Protein AF-A0A1H9PQZ4-F1 (afdb_monomer)

Organism: NCBI:txid137733

Radius of gyration: 14.87 Å; Cα contacts (8 Å, |Δi|>4): 59; chains: 1; bounding box: 42×36×32 Å

Solvent-accessible surface area (backbone atoms only — not comparable to full-atom values): 4622 Å² total; per-residue (Å²): 90,71,48,99,87,70,51,74,53,86,82,46,71,46,78,48,66,44,84,87,82,63,50,74,48,78,43,82,43,93,65,78,42,44,69,48,52,56,51,51,51,53,51,50,35,58,78,68,72,49,84,76,93,73,84,90,74,76,85,43,72,46,79,38,82,84,78,80,130

Secondary structure (DSSP, 8-state):
-B-TTS-B---EEEEEE-TTT--EEEEEES--SHHHHHHHHHHHHHHTTS--S-----S-TTT------

Structure (mmCIF, N/CA/C/O backbone):
data_AF-A0A1H9PQZ4-F1
#
_entry.id   AF-A0A1H9PQZ4-F1
#
loop_
_atom_site.group_PDB
_atom_site.id
_atom_site.type_symbol
_atom_site.label_atom_id
_atom_site.label_alt_id
_atom_site.label_comp_id
_atom_site.label_asym_id
_atom_site.label_entity_id
_atom_site.label_seq_id
_atom_site.pdbx_PDB_ins_code
_atom_site.Cartn_x
_atom_site.Cartn_y
_atom_site.Cartn_z
_atom_site.occupancy
_atom_site.B_iso_or_equiv
_atom_site.auth_seq_id
_atom_site.auth_comp_id
_atom_site.auth_asym_id
_atom_site.auth_atom_id
_atom_site.pdbx_PDB_model_num
ATOM 1 N N . MET A 1 1 ? -15.313 6.514 8.876 1.00 85.06 1 MET A N 1
ATOM 2 C CA . MET A 1 1 ? -16.613 5.888 8.538 1.00 85.06 1 MET A CA 1
ATOM 3 C C . MET A 1 1 ? -17.587 6.185 9.664 1.00 85.06 1 MET A C 1
ATOM 5 O O . MET A 1 1 ? -17.139 6.215 10.801 1.00 85.06 1 MET A O 1
ATOM 9 N N . THR A 1 2 ? -18.866 6.425 9.377 1.00 92.69 2 THR A N 1
ATOM 10 C CA . THR A 1 2 ? -19.869 6.703 10.418 1.00 92.69 2 THR A CA 1
ATOM 11 C C . THR A 1 2 ? -20.928 5.611 10.412 1.00 92.69 2 THR A C 1
ATOM 13 O O . THR A 1 2 ? -21.468 5.282 9.358 1.00 92.69 2 THR A O 1
ATOM 16 N N . LEU A 1 3 ? -21.177 5.020 11.576 1.00 92.88 3 LEU A N 1
ATOM 17 C CA . LEU A 1 3 ? -22.200 4.001 11.781 1.00 92.88 3 LEU A CA 1
ATOM 18 C C . LEU A 1 3 ? -23.594 4.644 11.883 1.00 92.88 3 LEU A C 1
ATOM 20 O O . LEU A 1 3 ? -23.728 5.840 12.139 1.00 92.88 3 LEU A O 1
ATOM 24 N N . LYS A 1 4 ? -24.656 3.846 11.711 1.00 93.44 4 LYS A N 1
ATOM 25 C CA . LYS A 1 4 ? -26.054 4.3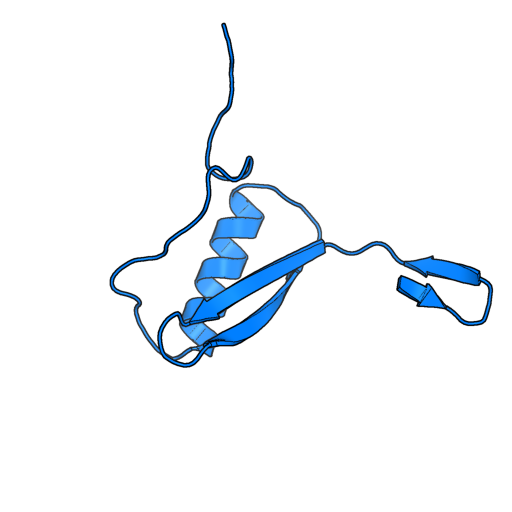26 11.782 1.00 93.44 4 LYS A CA 1
ATOM 26 C C . LYS A 1 4 ? -26.425 4.935 13.143 1.00 93.44 4 LYS A C 1
ATOM 28 O O . LYS A 1 4 ? -27.336 5.747 13.212 1.00 93.44 4 LYS A O 1
ATOM 33 N N . ASN A 1 5 ? -25.713 4.553 14.201 1.00 95.12 5 ASN A N 1
ATOM 34 C CA . ASN A 1 5 ? -25.847 5.096 15.556 1.00 95.12 5 ASN A CA 1
ATOM 35 C C . ASN A 1 5 ? -25.076 6.423 15.763 1.00 95.12 5 ASN A C 1
ATOM 37 O O . ASN A 1 5 ? -25.080 6.954 16.867 1.00 95.12 5 ASN A O 1
ATOM 41 N N . GLY A 1 6 ? -24.399 6.946 14.733 1.00 94.00 6 GLY A N 1
ATOM 42 C CA . GLY A 1 6 ? -23.614 8.183 14.794 1.00 94.00 6 GLY A CA 1
ATOM 43 C C . GLY A 1 6 ? -22.146 8.005 15.202 1.00 94.00 6 GLY A C 1
ATOM 44 O O . GLY A 1 6 ? -21.384 8.972 15.160 1.00 94.00 6 GLY A O 1
ATOM 45 N N . GLU A 1 7 ? -21.710 6.791 15.544 1.00 95.38 7 GLU A N 1
ATOM 46 C CA . GLU A 1 7 ? -20.331 6.522 15.954 1.00 95.38 7 GLU A CA 1
ATOM 47 C C . GLU A 1 7 ? -19.354 6.661 14.777 1.00 95.38 7 GLU A C 1
ATOM 49 O O . GLU A 1 7 ? -19.602 6.174 13.669 1.00 95.38 7 GLU A O 1
ATOM 54 N N . LYS A 1 8 ? -18.221 7.335 15.009 1.00 93.62 8 LYS A N 1
ATOM 55 C CA . LYS A 1 8 ? -17.174 7.539 14.003 1.00 93.62 8 LYS A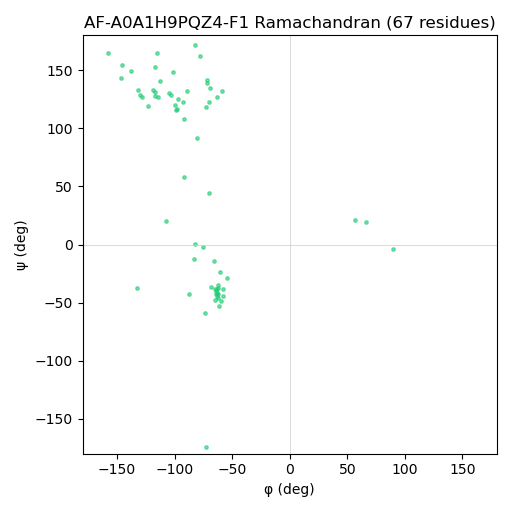 CA 1
ATOM 56 C C . LYS A 1 8 ? -16.047 6.534 14.205 1.00 93.62 8 LYS A C 1
ATOM 58 O O . LYS A 1 8 ? -15.305 6.620 15.174 1.00 93.62 8 LYS A O 1
ATOM 63 N N . ILE A 1 9 ? -15.859 5.660 13.224 1.00 90.56 9 ILE A N 1
ATOM 64 C CA . ILE A 1 9 ? -14.721 4.746 13.162 1.00 90.56 9 ILE A CA 1
ATOM 65 C C . ILE A 1 9 ? -13.606 5.400 12.347 1.00 90.56 9 ILE A C 1
ATOM 67 O O . ILE A 1 9 ? -13.795 5.752 11.171 1.00 90.56 9 ILE A O 1
ATOM 71 N N . THR A 1 10 ? -12.440 5.539 12.970 1.00 89.88 10 THR A N 1
ATOM 72 C CA . THR A 1 10 ? -11.193 5.954 12.332 1.00 89.88 10 THR A CA 1
ATOM 73 C C . THR A 1 10 ? -10.304 4.738 12.118 1.00 89.88 10 THR A C 1
ATOM 75 O O . THR A 1 10 ? -10.044 3.953 13.023 1.00 89.88 10 THR A O 1
ATOM 78 N N . PHE A 1 11 ? -9.837 4.573 10.889 1.00 90.25 11 PHE A N 1
ATOM 79 C CA . PHE A 1 11 ? -8.870 3.548 10.534 1.00 90.25 11 PHE A CA 1
ATOM 80 C C . PHE A 1 11 ? -7.963 4.091 9.442 1.00 90.25 11 PHE A C 1
ATOM 82 O O . PHE A 1 11 ? -8.342 4.991 8.687 1.00 90.25 11 PHE A O 1
ATOM 89 N N . ASN A 1 12 ? -6.759 3.541 9.367 1.00 91.75 12 ASN A N 1
ATOM 90 C CA . ASN A 1 12 ? -5.819 3.880 8.319 1.00 91.75 12 ASN A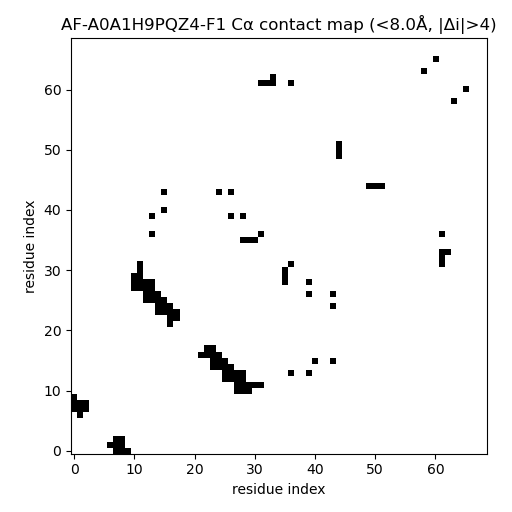 CA 1
ATOM 91 C C . ASN A 1 12 ? -5.827 2.780 7.257 1.00 91.75 12 ASN A C 1
ATOM 93 O O . ASN A 1 12 ? -6.045 1.603 7.557 1.00 91.75 12 ASN A O 1
ATOM 97 N N . VAL A 1 13 ? -5.575 3.174 6.013 1.00 93.56 13 VAL A N 1
ATOM 98 C CA . VAL A 1 13 ? -5.556 2.266 4.868 1.00 93.56 13 VAL A CA 1
ATOM 99 C C . VAL A 1 13 ? -4.294 2.517 4.062 1.00 93.56 13 VAL A C 1
ATOM 101 O O . VAL A 1 13 ? -3.952 3.660 3.763 1.00 93.56 13 VAL A O 1
ATOM 104 N N . TYR A 1 14 ? -3.610 1.437 3.714 1.00 94.06 14 TYR A N 1
ATOM 105 C CA . TYR A 1 14 ? -2.556 1.415 2.718 1.00 94.06 14 TYR A CA 1
ATOM 106 C C . TYR A 1 14 ? -3.210 1.135 1.381 1.00 94.06 14 TYR A C 1
ATOM 108 O O . TYR A 1 14 ? -4.012 0.209 1.264 1.00 94.06 14 TYR A O 1
ATOM 116 N N . TRP A 1 15 ? -2.846 1.925 0.384 1.00 93.88 15 TRP A N 1
ATOM 117 C CA . TRP A 1 15 ? -3.388 1.827 -0.955 1.00 93.88 15 TRP A CA 1
ATOM 118 C C . TRP A 1 15 ? -2.250 1.606 -1.944 1.00 93.88 15 TRP A C 1
ATOM 120 O O . TRP A 1 15 ? -1.364 2.448 -2.077 1.00 93.88 15 TRP A O 1
ATOM 130 N N . ALA A 1 16 ? -2.288 0.477 -2.648 1.00 94.00 16 ALA A N 1
ATOM 131 C CA . ALA A 1 16 ? -1.426 0.213 -3.790 1.00 94.00 16 ALA A CA 1
ATOM 132 C C . ALA A 1 16 ? -2.255 0.164 -5.072 1.00 94.00 16 ALA A C 1
ATOM 134 O O . ALA A 1 16 ? -3.358 -0.380 -5.095 1.00 94.00 16 ALA A O 1
ATOM 135 N N . THR A 1 17 ? -1.700 0.719 -6.148 1.00 94.50 17 THR A N 1
ATOM 136 C CA . THR A 1 17 ? -2.316 0.686 -7.476 1.00 94.50 17 THR A CA 1
ATOM 137 C C . THR A 1 17 ? -1.324 0.164 -8.497 1.00 94.50 17 THR A C 1
ATOM 139 O O . THR A 1 17 ? -0.232 0.715 -8.643 1.00 94.50 17 THR A O 1
ATOM 142 N N . LEU A 1 18 ? -1.717 -0.861 -9.252 1.00 92.88 18 LEU A N 1
ATOM 143 C CA . LEU A 1 18 ? -0.985 -1.255 -10.450 1.00 92.88 18 LEU A CA 1
ATOM 144 C C . LEU A 1 18 ? -1.236 -0.222 -11.549 1.00 92.88 18 LEU A C 1
ATOM 146 O O . LEU A 1 18 ? -2.366 -0.024 -11.984 1.00 92.88 18 LEU A O 1
ATOM 150 N N . SER A 1 19 ? -0.184 0.445 -12.012 1.00 91.00 19 SER A N 1
ATOM 151 C CA . SER A 1 19 ? -0.301 1.558 -12.962 1.00 91.00 19 SER A CA 1
ATOM 152 C C . SER A 1 19 ? -0.909 1.157 -14.310 1.00 91.00 19 SER A C 1
ATOM 154 O O . SER A 1 19 ? -1.651 1.951 -14.882 1.00 91.00 19 SER A O 1
ATOM 156 N N . TYR A 1 20 ? -0.625 -0.058 -14.793 1.00 91.31 20 TYR A N 1
ATOM 157 C CA . TYR A 1 20 ? -1.140 -0.565 -16.068 1.00 91.31 20 TYR A CA 1
ATOM 158 C C . TYR A 1 20 ? -2.628 -0.931 -15.991 1.00 91.31 20 TYR A C 1
ATOM 160 O O . TYR A 1 20 ? -3.440 -0.357 -16.706 1.00 91.31 20 TYR A O 1
ATOM 168 N N . SER A 1 21 ? -2.999 -1.850 -15.094 1.00 93.12 21 SER A N 1
ATOM 169 C CA . SER A 1 21 ? -4.375 -2.360 -14.989 1.00 93.12 21 SER A CA 1
ATOM 170 C C . SER A 1 21 ? -5.307 -1.478 -14.160 1.00 93.12 21 SER A C 1
ATOM 172 O O . SER A 1 21 ? -6.509 -1.718 -14.144 1.00 93.12 21 SER A O 1
ATOM 174 N N . ARG A 1 22 ? -4.760 -0.502 -13.422 1.00 94.25 22 ARG A N 1
ATOM 175 C CA . ARG A 1 22 ? -5.467 0.268 -12.383 1.00 94.25 22 ARG A CA 1
ATOM 176 C C . ARG A 1 22 ? -6.078 -0.597 -11.284 1.00 94.25 22 ARG A C 1
ATOM 178 O O . ARG A 1 22 ? -6.942 -0.140 -10.549 1.00 94.25 22 ARG A O 1
ATOM 185 N N . TYR A 1 23 ? -5.586 -1.823 -11.120 1.00 94.12 23 TYR A N 1
ATOM 186 C CA . TYR A 1 23 ? -5.997 -2.671 -10.014 1.00 94.12 23 TYR A CA 1
ATOM 187 C C . TYR A 1 23 ? -5.587 -2.036 -8.682 1.00 94.12 23 TYR A C 1
ATOM 189 O O . TYR A 1 23 ? -4.414 -1.695 -8.492 1.00 94.12 23 TYR A O 1
ATOM 197 N N . HIS A 1 24 ? -6.552 -1.893 -7.777 1.00 95.19 24 H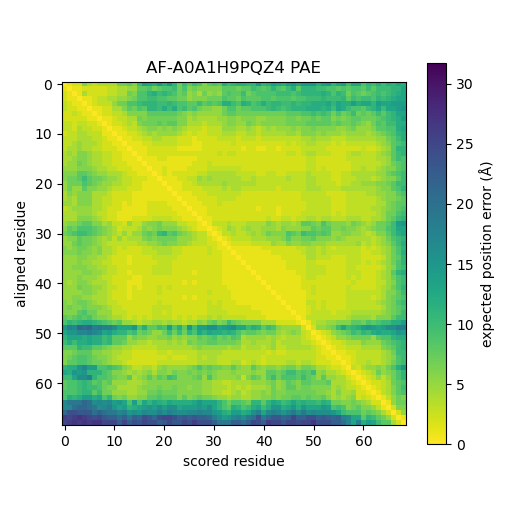IS A N 1
ATOM 198 C CA . HIS A 1 24 ? -6.360 -1.311 -6.457 1.00 95.19 24 HIS A CA 1
ATOM 199 C C . HIS A 1 24 ? -6.361 -2.400 -5.389 1.00 95.19 24 HIS A C 1
ATOM 201 O O . HIS A 1 24 ? -7.276 -3.216 -5.321 1.00 95.19 24 HIS A O 1
ATOM 207 N N . LEU A 1 25 ? -5.355 -2.363 -4.522 1.00 94.94 25 LEU A N 1
ATOM 208 C CA . LEU A 1 25 ? -5.270 -3.200 -3.337 1.00 94.94 25 LEU A CA 1
ATOM 209 C C . LEU A 1 25 ? -5.275 -2.311 -2.096 1.00 94.94 25 LEU A C 1
ATOM 211 O O . LEU A 1 25 ? -4.508 -1.346 -2.010 1.00 94.94 25 LEU A O 1
ATOM 215 N N . PHE A 1 26 ? -6.121 -2.666 -1.132 1.00 95.31 26 PHE A N 1
ATOM 216 C CA . PHE A 1 26 ? -6.273 -1.949 0.128 1.00 95.31 26 PHE A CA 1
ATOM 217 C C . PHE A 1 26 ? -5.914 -2.861 1.298 1.00 95.31 26 PHE A C 1
ATOM 219 O O . PHE A 1 26 ? -6.373 -3.998 1.364 1.00 95.31 26 PHE A O 1
ATOM 226 N N . ILE A 1 27 ? -5.099 -2.361 2.227 1.00 94.69 27 ILE A N 1
ATOM 227 C CA . ILE A 1 27 ? -4.680 -3.095 3.429 1.00 94.69 27 ILE A CA 1
ATOM 228 C C . ILE A 1 27 ? -4.900 -2.197 4.645 1.00 94.69 27 ILE A C 1
ATOM 230 O O . ILE A 1 27 ? -4.439 -1.057 4.670 1.00 94.69 27 ILE A O 1
ATOM 234 N N . TYR A 1 28 ? -5.592 -2.702 5.664 1.00 93.69 28 TYR A N 1
ATOM 235 C CA . TYR A 1 28 ? -5.790 -1.969 6.915 1.00 93.69 28 TYR A CA 1
ATOM 236 C C . TYR A 1 28 ? -4.498 -1.889 7.735 1.00 93.69 28 TYR A C 1
ATOM 238 O O . TYR A 1 28 ? -3.739 -2.857 7.832 1.00 93.69 28 TYR A O 1
ATOM 246 N N . LEU A 1 29 ? -4.270 -0.735 8.364 1.00 91.06 29 LEU A N 1
ATOM 247 C CA . LEU A 1 29 ? -3.130 -0.501 9.251 1.00 91.06 29 LEU A CA 1
ATOM 248 C C . LEU A 1 29 ? -3.515 0.260 10.513 1.00 91.06 29 LEU A C 1
ATOM 250 O O . LEU A 1 29 ? -4.406 1.110 10.518 1.00 91.06 29 LEU A O 1
ATOM 254 N N . ASN A 1 30 ? -2.774 -0.036 11.578 1.00 85.31 30 ASN A N 1
ATOM 255 C CA . ASN A 1 30 ? -2.957 0.583 12.885 1.00 85.31 30 ASN A CA 1
ATOM 256 C C . ASN A 1 30 ? -2.145 1.885 12.992 1.00 85.31 30 ASN A C 1
ATOM 258 O O . ASN A 1 30 ? -2.673 2.895 13.449 1.00 85.31 30 ASN A O 1
ATOM 262 N N . GLY A 1 31 ? -0.893 1.895 12.514 1.00 86.94 31 GLY A N 1
ATOM 263 C CA . GLY A 1 31 ? 0.009 3.055 12.537 1.00 86.94 31 GLY A CA 1
ATOM 264 C C . GLY A 1 31 ? 0.367 3.577 11.143 1.00 86.94 31 GLY A C 1
ATOM 265 O O . GLY A 1 31 ? 0.161 2.889 10.154 1.00 86.94 31 GLY A O 1
ATOM 266 N N . LYS A 1 32 ? 0.914 4.797 11.051 1.00 85.31 32 LYS A N 1
ATOM 267 C CA . LYS A 1 32 ? 1.336 5.442 9.784 1.00 85.31 32 LYS A CA 1
ATOM 268 C C . LYS A 1 32 ? 2.861 5.507 9.615 1.00 85.31 32 LYS A C 1
ATOM 270 O O . LYS A 1 32 ? 3.368 6.355 8.884 1.00 85.31 32 LYS A O 1
ATOM 275 N N . GLY A 1 33 ? 3.601 4.670 10.341 1.00 89.06 33 GLY A N 1
ATOM 276 C CA . GLY A 1 33 ? 5.060 4.720 10.365 1.00 89.06 33 GLY A CA 1
ATOM 277 C C . GLY A 1 33 ? 5.717 4.003 9.185 1.00 89.06 33 GLY A C 1
ATOM 278 O O . GLY A 1 33 ? 5.084 3.250 8.443 1.00 89.06 33 GLY A O 1
ATOM 279 N N . GLN A 1 34 ? 7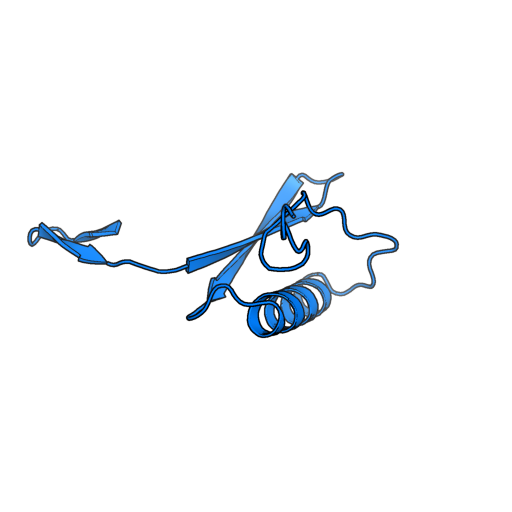.036 4.162 9.066 1.00 90.69 34 GLN A N 1
ATOM 280 C CA . GLN A 1 34 ? 7.843 3.467 8.058 1.00 90.69 34 GLN A CA 1
ATOM 281 C C . GLN A 1 34 ? 7.730 1.936 8.169 1.00 90.69 34 GLN A C 1
ATOM 283 O O . GLN A 1 34 ? 7.664 1.237 7.159 1.00 90.69 34 GLN A O 1
ATOM 288 N N . LYS A 1 35 ? 7.667 1.395 9.395 1.00 91.25 35 LYS A N 1
ATOM 289 C CA . LYS A 1 35 ? 7.527 -0.054 9.626 1.00 91.25 35 LYS A CA 1
ATOM 290 C C . LYS A 1 35 ? 6.204 -0.595 9.080 1.00 91.25 35 LYS A C 1
ATOM 292 O O . LYS A 1 35 ? 6.204 -1.626 8.408 1.00 91.25 35 LYS A O 1
ATOM 297 N N . ASP A 1 36 ? 5.101 0.117 9.316 1.00 91.94 36 ASP A N 1
ATOM 298 C CA . ASP A 1 36 ? 3.786 -0.242 8.776 1.00 91.94 36 ASP A CA 1
ATOM 299 C C . ASP A 1 36 ? 3.792 -0.187 7.246 1.00 91.94 36 ASP A C 1
ATOM 301 O O . ASP A 1 36 ? 3.292 -1.106 6.594 1.00 91.94 36 ASP A O 1
ATOM 305 N N . PHE A 1 37 ? 4.430 0.836 6.667 1.00 92.12 37 PHE A N 1
ATOM 306 C CA . PHE A 1 37 ? 4.582 0.968 5.220 1.00 92.12 37 PHE A CA 1
ATOM 307 C C . PHE A 1 37 ? 5.339 -0.217 4.601 1.00 92.12 37 PHE A C 1
ATOM 309 O O . PHE A 1 37 ? 4.863 -0.816 3.632 1.00 92.12 37 PHE A O 1
ATOM 316 N N . MET A 1 38 ? 6.484 -0.605 5.172 1.00 92.50 38 MET A N 1
ATOM 317 C CA . MET A 1 38 ? 7.279 -1.737 4.677 1.00 92.50 38 MET A CA 1
ATOM 318 C C . MET A 1 38 ? 6.518 -3.062 4.800 1.00 92.50 38 MET A C 1
ATOM 320 O O . MET A 1 38 ? 6.540 -3.885 3.878 1.00 92.50 38 MET A O 1
ATOM 324 N N . ARG A 1 39 ? 5.793 -3.255 5.911 1.00 93.62 39 ARG A N 1
ATOM 325 C CA . ARG A 1 39 ? 4.949 -4.436 6.126 1.00 93.62 39 ARG A CA 1
ATOM 326 C C . ARG A 1 39 ? 3.846 -4.523 5.074 1.00 93.62 39 ARG A C 1
ATOM 328 O O . ARG A 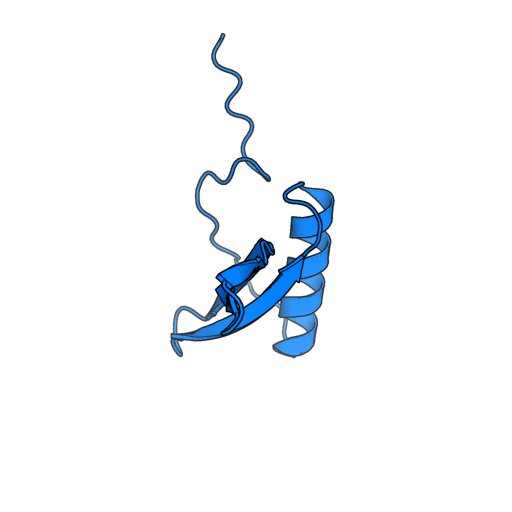1 39 ? 3.730 -5.550 4.409 1.00 93.62 39 ARG A O 1
ATOM 335 N N . CYS A 1 40 ? 3.074 -3.452 4.894 1.00 94.19 40 CYS A N 1
ATOM 336 C CA . CYS A 1 40 ? 1.959 -3.425 3.947 1.00 94.19 40 CYS A CA 1
ATOM 337 C C . CYS A 1 40 ? 2.441 -3.565 2.502 1.00 94.19 40 CYS A C 1
ATOM 339 O O . CYS A 1 40 ? 1.840 -4.306 1.735 1.00 94.19 40 CYS A O 1
ATOM 341 N N . THR A 1 41 ? 3.571 -2.949 2.150 1.00 93.25 41 THR A N 1
ATOM 342 C CA . THR A 1 41 ? 4.183 -3.111 0.822 1.00 93.25 41 THR A CA 1
ATOM 343 C C . THR A 1 41 ? 4.593 -4.563 0.570 1.00 93.25 41 THR A C 1
ATOM 345 O O . THR A 1 41 ? 4.325 -5.106 -0.498 1.00 93.25 41 THR A O 1
ATOM 348 N N . THR A 1 42 ? 5.184 -5.234 1.563 1.00 93.19 42 THR A N 1
ATOM 349 C CA . THR A 1 42 ? 5.548 -6.656 1.445 1.00 93.19 42 THR A CA 1
ATOM 350 C C . THR A 1 42 ? 4.314 -7.542 1.278 1.00 93.19 42 THR A C 1
ATOM 352 O O . THR A 1 42 ? 4.319 -8.450 0.450 1.00 93.19 42 THR A O 1
ATOM 355 N N . MET A 1 43 ? 3.250 -7.278 2.042 1.00 93.81 43 MET A N 1
ATOM 356 C CA . MET A 1 43 ? 1.976 -7.987 1.897 1.00 93.81 43 MET A CA 1
ATOM 357 C C . MET A 1 43 ? 1.375 -7.756 0.509 1.00 93.81 43 MET A C 1
ATOM 359 O O . MET A 1 43 ? 1.022 -8.718 -0.158 1.00 93.81 43 MET A O 1
ATOM 363 N N . ALA A 1 44 ? 1.357 -6.511 0.030 1.00 94.44 44 ALA A N 1
ATOM 364 C CA . ALA A 1 44 ? 0.841 -6.175 -1.290 1.00 94.44 44 ALA A CA 1
ATOM 365 C C . ALA A 1 44 ? 1.575 -6.922 -2.411 1.00 94.44 44 ALA A C 1
ATOM 367 O O . ALA A 1 44 ? 0.940 -7.482 -3.294 1.00 94.44 44 ALA A O 1
ATOM 368 N N . LEU A 1 45 ? 2.907 -6.988 -2.358 1.00 93.31 45 LEU A N 1
ATOM 369 C CA . LEU A 1 45 ? 3.696 -7.736 -3.340 1.00 93.31 45 LEU A CA 1
ATOM 370 C C . LEU A 1 45 ? 3.399 -9.243 -3.317 1.00 93.31 45 LEU A C 1
ATOM 372 O O . LEU A 1 45 ? 3.348 -9.867 -4.376 1.00 93.31 45 LEU A O 1
ATOM 376 N N . LYS A 1 46 ? 3.184 -9.820 -2.126 1.00 93.06 46 LYS A N 1
ATOM 377 C CA . LYS A 1 46 ? 2.794 -11.230 -1.980 1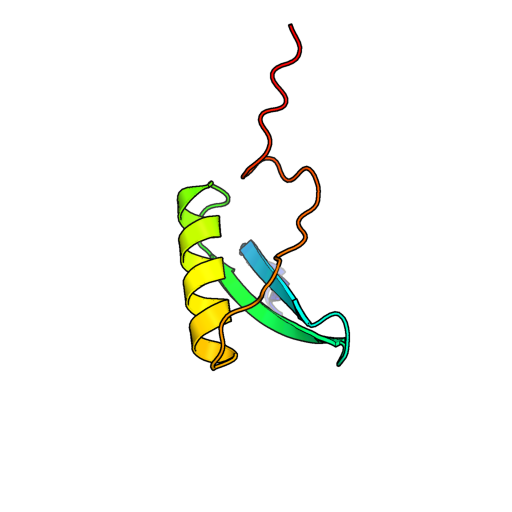.00 93.06 46 LYS A CA 1
ATOM 378 C C . LYS A 1 46 ? 1.416 -11.499 -2.586 1.00 93.06 46 LYS A C 1
ATOM 380 O O . LYS A 1 46 ? 1.293 -12.435 -3.365 1.00 93.06 46 LYS A O 1
ATOM 385 N N . GLU A 1 47 ? 0.427 -10.659 -2.282 1.00 92.31 47 GLU A N 1
ATOM 386 C CA . GLU A 1 47 ? -0.938 -10.769 -2.824 1.00 92.31 47 GLU A CA 1
ATOM 387 C C . GLU A 1 47 ? -0.974 -10.606 -4.348 1.00 92.31 47 GLU A C 1
ATOM 389 O O . GLU A 1 47 ? -1.697 -11.309 -5.046 1.00 92.31 47 GLU A O 1
ATOM 394 N N . LEU A 1 48 ? -0.146 -9.713 -4.895 1.00 90.69 48 LEU A N 1
ATOM 395 C CA . LEU A 1 48 ? -0.027 -9.509 -6.341 1.00 90.69 48 LEU A CA 1
ATOM 396 C C . LEU A 1 48 ? 0.760 -10.633 -7.045 1.00 90.69 48 LEU A C 1
ATOM 398 O O . LEU A 1 48 ? 0.915 -10.590 -8.265 1.00 90.69 48 LEU A O 1
ATOM 402 N N . GLY A 1 49 ? 1.273 -11.619 -6.298 1.00 86.81 49 GLY A N 1
ATOM 403 C CA . GLY A 1 49 ? 1.938 -12.807 -6.834 1.00 86.81 49 GLY A CA 1
ATOM 404 C C . GLY A 1 49 ? 3.256 -12.525 -7.557 1.00 86.81 49 GLY A C 1
ATOM 405 O O . GLY A 1 49 ? 3.699 -13.338 -8.365 1.00 86.81 49 GLY A O 1
ATOM 406 N N . GLY A 1 50 ? 3.890 -11.373 -7.318 1.00 78.25 50 GLY A N 1
ATOM 407 C CA . GLY A 1 50 ? 4.990 -10.933 -8.165 1.00 78.25 50 GLY A CA 1
ATOM 408 C C . GLY A 1 50 ? 5.940 -9.932 -7.530 1.00 78.25 50 GLY A C 1
ATOM 409 O O . GLY A 1 50 ? 5.672 -9.289 -6.517 1.00 78.25 50 GLY A O 1
ATOM 410 N N . LYS A 1 51 ? 7.091 -9.779 -8.184 1.00 78.00 51 LYS A N 1
ATOM 411 C CA . LYS A 1 51 ? 8.089 -8.765 -7.853 1.00 78.00 51 LYS A CA 1
ATOM 412 C C . LYS A 1 51 ? 7.911 -7.573 -8.785 1.00 78.00 51 LYS A C 1
ATOM 414 O O . LYS A 1 51 ? 8.112 -7.685 -9.994 1.00 78.00 51 LYS A O 1
ATOM 419 N N . LEU A 1 52 ? 7.569 -6.417 -8.227 1.00 82.44 52 LEU A N 1
ATOM 420 C CA . LEU A 1 52 ? 7.562 -5.168 -8.985 1.00 82.44 52 LEU A CA 1
ATOM 421 C C . LEU A 1 52 ? 9.003 -4.730 -9.273 1.00 82.44 52 LEU A C 1
ATOM 423 O O . LEU A 1 52 ? 9.871 -4.801 -8.404 1.00 82.44 52 LEU A O 1
ATOM 427 N N . LYS A 1 53 ? 9.261 -4.243 -10.493 1.00 86.38 53 LYS A N 1
ATOM 428 C CA . LYS A 1 53 ? 10.566 -3.656 -10.851 1.00 86.38 53 LYS A CA 1
ATOM 429 C C . LYS A 1 53 ? 10.816 -2.337 -10.121 1.00 86.38 53 LYS A C 1
ATOM 431 O O . LYS A 1 53 ? 11.952 -2.033 -9.777 1.00 86.38 53 LYS A O 1
ATOM 436 N N . LYS A 1 54 ? 9.761 -1.540 -9.941 1.00 89.31 54 LYS A N 1
ATOM 437 C CA . LYS A 1 54 ? 9.785 -0.229 -9.291 1.00 89.31 54 LYS A CA 1
ATOM 438 C C . LYS A 1 54 ? 8.473 -0.021 -8.547 1.00 89.31 54 LYS A C 1
ATOM 440 O O . LYS A 1 54 ? 7.421 -0.427 -9.037 1.00 89.31 54 LYS A O 1
ATOM 445 N N . ILE A 1 55 ? 8.556 0.631 -7.396 1.00 91.00 55 ILE A N 1
ATOM 446 C CA . ILE A 1 55 ? 7.406 1.137 -6.651 1.00 91.00 55 ILE A CA 1
ATOM 447 C C . ILE A 1 55 ? 7.537 2.653 -6.669 1.00 91.00 55 ILE A C 1
ATOM 449 O O . ILE A 1 55 ? 8.598 3.183 -6.349 1.00 91.00 55 ILE A O 1
ATOM 453 N N . LEU A 1 56 ? 6.47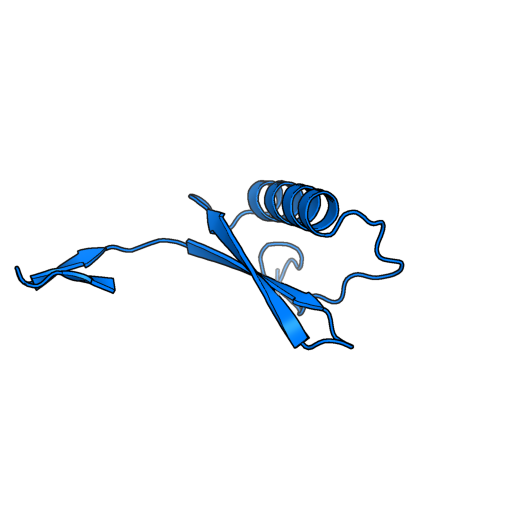7 3.328 -7.102 1.00 91.62 56 LEU A N 1
ATOM 454 C CA . LEU A 1 56 ? 6.397 4.779 -7.087 1.00 91.62 56 LEU A CA 1
ATOM 455 C C . LEU A 1 56 ? 5.576 5.180 -5.870 1.00 91.62 56 LEU A C 1
ATOM 457 O O . LEU A 1 56 ? 4.420 4.783 -5.737 1.00 91.62 56 LEU A O 1
ATOM 461 N N . THR A 1 57 ? 6.198 5.945 -4.989 1.00 90.38 57 THR A N 1
ATOM 462 C CA . THR A 1 57 ? 5.543 6.613 -3.872 1.00 90.38 57 THR A CA 1
ATOM 463 C C . THR A 1 57 ? 5.686 8.108 -4.077 1.00 90.38 57 THR A C 1
ATOM 465 O O . THR A 1 57 ? 6.648 8.560 -4.697 1.00 90.38 57 THR A O 1
ATOM 468 N N . ASP A 1 58 ? 4.752 8.877 -3.539 1.00 83.69 58 ASP A N 1
ATOM 469 C CA . ASP A 1 58 ? 4.959 10.315 -3.384 1.00 83.69 58 ASP A CA 1
ATOM 470 C C . ASP A 1 58 ? 5.969 10.589 -2.244 1.00 83.69 58 ASP A C 1
ATOM 472 O O . ASP A 1 58 ? 6.511 9.656 -1.638 1.00 83.69 58 ASP A O 1
ATOM 476 N N . ASN A 1 59 ? 6.176 11.860 -1.901 1.00 84.38 59 ASN A N 1
ATOM 477 C CA . ASN A 1 59 ? 6.955 12.361 -0.769 1.00 84.38 59 ASN A CA 1
ATOM 478 C C . ASN A 1 59 ? 6.286 12.081 0.594 1.00 84.38 59 ASN A C 1
ATOM 480 O O . ASN A 1 59 ? 6.196 12.948 1.469 1.00 84.38 59 ASN A O 1
ATOM 484 N N . MET A 1 60 ? 5.782 10.860 0.770 1.00 82.50 60 MET A N 1
ATOM 485 C CA . MET A 1 60 ? 5.077 10.406 1.961 1.00 82.50 60 MET A CA 1
ATOM 486 C C . MET A 1 60 ? 5.951 10.540 3.205 1.00 82.50 60 MET A C 1
ATOM 488 O O . MET A 1 60 ? 7.056 10.010 3.239 1.00 82.50 60 MET A O 1
ATOM 492 N N . VAL A 1 61 ? 5.406 11.119 4.277 1.00 82.56 61 VAL A N 1
ATOM 493 C CA . VAL A 1 61 ? 6.093 11.295 5.576 1.00 82.56 61 VAL A CA 1
ATOM 494 C C . VAL A 1 61 ? 6.640 9.980 6.152 1.00 82.56 61 VAL A C 1
ATOM 496 O O . VAL A 1 61 ? 7.646 9.970 6.851 1.00 82.56 61 VAL A O 1
ATOM 499 N N . ALA A 1 62 ? 6.010 8.845 5.837 1.00 82.44 62 ALA A N 1
ATOM 500 C CA . ALA A 1 62 ? 6.477 7.529 6.275 1.00 82.44 62 ALA A CA 1
ATOM 501 C C . ALA A 1 62 ? 7.837 7.112 5.672 1.00 82.44 62 ALA A C 1
ATOM 503 O O . ALA A 1 62 ? 8.419 6.134 6.135 1.00 82.44 62 ALA A O 1
ATOM 504 N N . ILE A 1 63 ? 8.316 7.798 4.629 1.00 84.00 63 ILE A N 1
ATOM 505 C CA . ILE A 1 63 ? 9.516 7.439 3.852 1.00 84.00 63 ILE A CA 1
ATOM 506 C C . ILE A 1 63 ? 10.420 8.662 3.643 1.00 84.00 63 ILE A C 1
ATOM 508 O O . ILE A 1 63 ? 11.642 8.548 3.695 1.00 84.00 63 ILE A O 1
ATOM 512 N N . CYS A 1 64 ? 9.827 9.835 3.426 1.00 81.56 64 CYS A N 1
ATOM 513 C CA . CYS A 1 64 ? 10.512 11.105 3.244 1.00 81.56 64 CYS A CA 1
ATOM 514 C C . CYS A 1 64 ? 10.544 11.881 4.560 1.00 81.56 64 CYS A C 1
ATOM 516 O O . CYS A 1 64 ? 9.504 12.158 5.158 1.00 81.56 64 CYS A O 1
ATOM 518 N N . ASN A 1 65 ? 11.747 12.264 4.986 1.00 73.88 65 ASN A N 1
ATOM 519 C CA . ASN A 1 65 ? 11.935 13.106 6.156 1.00 73.88 65 ASN A CA 1
ATOM 520 C C . ASN A 1 65 ? 11.962 14.580 5.732 1.00 73.88 65 ASN A C 1
ATOM 522 O O . ASN A 1 65 ? 12.931 15.036 5.128 1.00 73.88 65 ASN A O 1
ATOM 526 N N . HIS A 1 66 ? 10.905 15.322 6.058 1.00 65.12 66 HIS A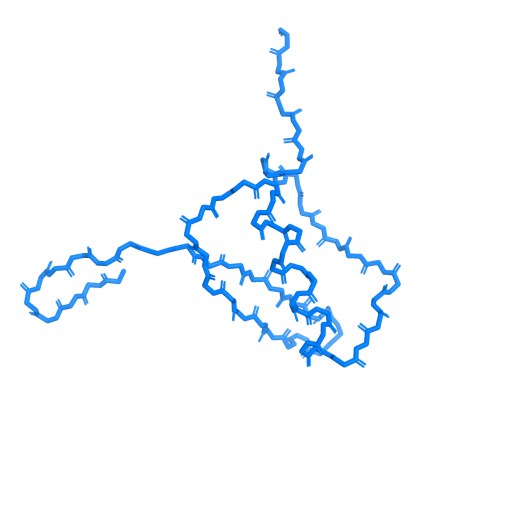 N 1
ATOM 527 C CA . HIS A 1 66 ? 10.817 16.768 5.835 1.00 65.12 66 HIS A CA 1
ATOM 528 C C . HIS A 1 66 ? 11.320 17.516 7.075 1.00 65.12 66 HIS A C 1
ATOM 530 O O . HIS A 1 66 ? 10.580 18.260 7.711 1.00 65.12 66 HIS A O 1
ATOM 536 N N . SER A 1 67 ? 12.566 17.269 7.481 1.00 63.81 67 SER A N 1
ATOM 537 C CA . SER A 1 67 ? 13.216 18.111 8.488 1.00 63.81 67 SER A CA 1
ATOM 538 C C . SER A 1 67 ? 13.724 19.362 7.780 1.00 63.81 67 SER A C 1
ATOM 540 O O . SER A 1 67 ? 14.822 19.379 7.228 1.00 63.81 67 SER A O 1
ATOM 542 N N . THR A 1 68 ? 12.895 20.401 7.750 1.00 56.34 68 THR A N 1
ATOM 543 C CA . THR A 1 68 ? 13.342 21.744 7.379 1.00 56.34 68 THR A CA 1
ATOM 544 C C . THR A 1 68 ? 14.232 22.255 8.513 1.00 56.34 68 THR A C 1
ATOM 546 O O . THR A 1 68 ? 13.815 22.231 9.672 1.00 56.34 68 THR A O 1
ATOM 549 N N . ARG A 1 69 ? 15.476 22.619 8.188 1.00 49.53 69 ARG A N 1
ATOM 550 C CA . ARG A 1 69 ? 16.351 23.390 9.083 1.00 49.53 69 ARG A CA 1
ATOM 551 C C . ARG A 1 69 ? 15.829 24.811 9.242 1.00 49.53 69 ARG A C 1
ATOM 553 O O . ARG A 1 69 ? 15.263 25.321 8.249 1.00 49.53 69 ARG A O 1
#

Foldseek 3Di:
DADPVGDDDDWDWDWDADPPVRDIDIDTDDDQALVRVVVVVVVVCVVVVHDDPDDDDDCRVNPHPPPDD

pLDDT: mean 88.36, std 8.88, range [49.53, 95.38]

Nearest PDB structures (foldseek):
  4mq3-assembly1_A  TM=7.524E-01  e=4.574E+00  Feline immunodeficiency virus (isolate Petaluma)
  3hph-assembly1_C  TM=6.394E-01  e=3.504E+00  Visna/maedi virus EV1 KV1772
  1mhx-assembly1_A  TM=4.790E-01  e=4.574E+00  Finegoldia magna ATCC 29328
  4v79-assembly1_BX  TM=4.402E-01  e=4.003E+00  Escherichia coli K-12
  4v77-assembly1_BX  TM=3.915E-01  e=6.822E+00  Escherichia coli K-12

Mean predicted aligned error: 5.48 Å

Sequence (69 aa):
MTLKNGEKITFNVYWATLSYSRYHLFIYLNGKGQKDFMRCTTMALKELGGKLKKILTDNMVAICNHSTR